Protein AF-A0AA46SS51-F1 (afdb_monomer_lite)

Organism: NCBI:txid56458

Secondary structure (DSSP, 8-state):
-EEETTEEEEEEESSSS--GGGEEEEEEEETTS-BS-SS-B-HHHHHHHHHHHHHHHHHHHHHTTS------------

pLDDT: mean 78.78, std 15.46, range [46.41, 92.62]

Radius of gyration: 21.08 Å; chains: 1; bounding box: 49×34×62 Å

Foldseek 3Di:
DDDDDQKDKDFDFPDPDDDPVRGPAIFIAGVVRHTPDPDGHHPVVRVVVVVVVVVVVVVVVVVVPPPPPDDPPDDPDD

Structure (mmCIF, N/CA/C/O backbone):
data_AF-A0AA46SS51-F1
#
_entry.id   AF-A0AA46SS51-F1
#
loop_
_atom_site.group_PDB
_atom_site.id
_atom_site.type_symbol
_atom_site.label_atom_id
_atom_site.label_alt_id
_atom_site.label_comp_id
_atom_site.label_asym_id
_atom_site.label_entity_id
_atom_site.label_seq_id
_atom_site.pdbx_PDB_ins_code
_atom_site.Cartn_x
_atom_site.Cartn_y
_atom_site.Cartn_z
_atom_site.occupancy
_atom_site.B_iso_or_equiv
_atom_site.auth_seq_id
_atom_site.auth_comp_id
_atom_site.auth_asym_id
_atom_site.auth_atom_id
_atom_site.pdbx_PDB_model_num
ATOM 1 N N . MET A 1 1 ? 3.861 -9.160 -1.871 1.00 72.94 1 MET A N 1
ATOM 2 C CA . MET A 1 1 ? 2.752 -8.475 -1.169 1.00 72.94 1 MET A CA 1
ATOM 3 C C . MET A 1 1 ? 2.903 -8.699 0.326 1.00 72.94 1 MET A C 1
ATOM 5 O O . MET A 1 1 ? 3.321 -9.787 0.708 1.00 72.94 1 MET A O 1
ATOM 9 N N . GLN A 1 2 ? 2.619 -7.693 1.151 1.00 81.38 2 GLN A N 1
ATOM 10 C CA . GLN A 1 2 ? 2.663 -7.811 2.614 1.00 81.38 2 GLN A CA 1
ATOM 11 C C . GLN A 1 2 ? 1.269 -7.532 3.173 1.00 81.38 2 GLN A C 1
ATOM 13 O O . GLN A 1 2 ? 0.673 -6.518 2.834 1.00 81.38 2 GLN A O 1
ATOM 18 N N . VAL A 1 3 ? 0.752 -8.416 4.024 1.00 84.56 3 VAL A N 1
ATOM 19 C CA . VAL A 1 3 ? -0.575 -8.271 4.641 1.00 84.56 3 VAL A CA 1
ATOM 20 C C . VAL A 1 3 ? -0.400 -8.118 6.142 1.00 84.56 3 VAL A C 1
ATOM 22 O O . VAL A 1 3 ? 0.344 -8.884 6.758 1.00 84.56 3 VAL A O 1
ATOM 25 N N . LYS A 1 4 ? -1.065 -7.127 6.738 1.00 83.94 4 LYS A N 1
ATOM 26 C CA . LYS A 1 4 ? -1.000 -6.891 8.179 1.00 83.94 4 LYS A CA 1
ATOM 27 C C . LYS A 1 4 ? -2.343 -6.352 8.677 1.00 83.94 4 LYS A C 1
ATOM 29 O O . LYS A 1 4 ? -2.725 -5.216 8.408 1.00 83.94 4 LYS A O 1
ATOM 34 N N . GLY A 1 5 ? -3.073 -7.195 9.408 1.00 85.00 5 GLY A N 1
ATOM 35 C CA . GLY A 1 5 ? -4.450 -6.902 9.811 1.00 85.00 5 GLY A CA 1
ATOM 36 C C . GLY A 1 5 ? -5.384 -6.836 8.600 1.00 85.00 5 GLY A C 1
ATOM 37 O O . GLY A 1 5 ? -5.385 -7.749 7.780 1.00 85.00 5 GLY A O 1
ATOM 38 N N . ARG A 1 6 ? -6.151 -5.745 8.493 1.00 88.00 6 ARG A N 1
ATOM 39 C CA . ARG A 1 6 ? -7.084 -5.466 7.383 1.00 88.00 6 ARG A CA 1
ATOM 40 C C . ARG A 1 6 ? -6.475 -4.662 6.233 1.00 88.00 6 ARG A C 1
ATOM 42 O O . ARG A 1 6 ? -7.202 -4.223 5.350 1.00 88.00 6 ARG A O 1
ATOM 49 N N . TYR A 1 7 ? -5.163 -4.444 6.258 1.00 92.31 7 TYR A N 1
ATOM 50 C CA . TYR A 1 7 ? -4.454 -3.686 5.234 1.00 92.31 7 TYR A CA 1
ATOM 51 C C . TYR A 1 7 ? -3.424 -4.556 4.515 1.00 92.31 7 TYR A C 1
ATOM 53 O O . TYR A 1 7 ? -2.810 -5.454 5.103 1.00 92.31 7 TYR A O 1
ATOM 61 N N . GLN A 1 8 ? -3.226 -4.269 3.233 1.00 91.81 8 GLN A N 1
ATOM 62 C CA . GLN A 1 8 ? -2.328 -4.985 2.340 1.00 91.81 8 GLN A CA 1
ATOM 63 C C . GLN A 1 8 ? -1.473 -3.998 1.546 1.00 91.81 8 GLN A C 1
ATOM 65 O O . GLN A 1 8 ? -1.993 -3.118 0.867 1.00 91.81 8 GLN A O 1
ATOM 70 N N . LEU A 1 9 ? -0.156 -4.166 1.595 1.00 91.25 9 LEU A N 1
ATOM 71 C CA . LEU A 1 9 ? 0.799 -3.426 0.779 1.00 91.25 9 LEU A CA 1
ATOM 72 C C . LEU A 1 9 ? 1.018 -4.167 -0.542 1.00 91.25 9 LEU A C 1
ATOM 74 O O . LEU A 1 9 ? 1.458 -5.329 -0.569 1.00 91.25 9 LEU A O 1
ATOM 78 N N . VAL A 1 10 ? 0.720 -3.469 -1.635 1.00 90.31 10 VAL A N 1
ATOM 79 C CA . VAL A 1 10 ? 0.706 -3.998 -3.000 1.00 90.31 10 VAL A CA 1
ATOM 80 C C . VAL A 1 10 ? 1.630 -3.161 -3.884 1.00 90.31 10 VAL A C 1
ATOM 82 O O . VAL A 1 10 ? 1.736 -1.947 -3.722 1.00 90.31 10 VAL A O 1
ATOM 85 N N . ALA A 1 11 ? 2.324 -3.829 -4.804 1.00 91.00 11 ALA A N 1
ATOM 86 C CA . ALA A 1 11 ? 3.150 -3.176 -5.8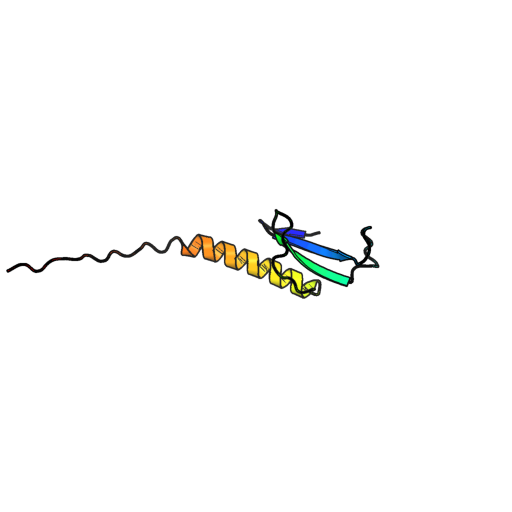12 1.00 91.00 11 ALA A CA 1
ATOM 87 C C . ALA A 1 11 ? 2.283 -2.750 -7.002 1.00 91.00 11 ALA A C 1
ATOM 89 O O . ALA A 1 11 ? 1.424 -3.507 -7.452 1.00 91.00 11 ALA A O 1
ATOM 90 N N . LEU A 1 12 ? 2.533 -1.555 -7.519 1.00 88.81 12 LEU A N 1
ATOM 91 C CA . LEU A 1 12 ? 1.884 -1.020 -8.705 1.00 88.81 12 LEU A CA 1
ATOM 92 C C . LEU A 1 12 ? 2.751 -1.308 -9.924 1.00 88.81 12 LEU A C 1
ATOM 94 O O . LEU A 1 12 ? 3.911 -0.901 -9.977 1.00 88.81 12 LEU A O 1
ATOM 98 N N . THR A 1 13 ? 2.176 -1.991 -10.906 1.00 89.06 13 THR A N 1
ATOM 99 C CA . THR A 1 13 ? 2.778 -2.224 -12.221 1.00 89.06 13 THR A CA 1
ATOM 100 C C . THR A 1 13 ? 1.945 -1.518 -13.283 1.00 89.06 13 THR A C 1
ATOM 102 O O . THR A 1 13 ? 0.733 -1.364 -13.140 1.00 89.06 13 THR A O 1
ATOM 105 N N . ARG A 1 14 ? 2.594 -1.049 -14.354 1.00 83.12 14 ARG A N 1
ATOM 106 C CA . ARG A 1 14 ? 1.881 -0.479 -15.516 1.00 83.12 14 ARG A CA 1
ATOM 107 C C . ARG A 1 14 ? 1.288 -1.553 -16.418 1.00 83.12 14 ARG A C 1
ATOM 109 O O . ARG A 1 14 ? 0.352 -1.287 -17.163 1.00 83.12 14 ARG A O 1
ATOM 116 N N . GLU A 1 15 ? 1.870 -2.739 -16.360 1.00 86.12 15 GLU A N 1
ATOM 117 C CA . GLU A 1 15 ? 1.452 -3.888 -17.140 1.00 86.12 15 GLU A CA 1
ATOM 118 C C . GLU A 1 15 ? 0.431 -4.726 -16.362 1.00 86.12 15 GLU A C 1
ATOM 120 O O . GLU A 1 15 ? 0.487 -4.762 -15.125 1.00 86.12 15 GLU A O 1
ATOM 125 N N . PRO A 1 16 ? -0.499 -5.388 -17.078 1.00 78.94 16 PRO A N 1
ATOM 126 C CA . PRO A 1 16 ? -1.485 -6.279 -16.471 1.00 78.94 16 PRO A CA 1
ATOM 127 C C . PRO A 1 16 ? -0.830 -7.504 -15.823 1.00 78.94 16 PRO A C 1
ATOM 129 O O . PRO A 1 16 ? -1.340 -8.014 -14.827 1.00 78.94 16 PRO A O 1
ATOM 132 N N . ASP A 1 17 ? 0.313 -7.938 -16.356 1.00 83.81 17 ASP A N 1
ATOM 133 C CA . ASP A 1 17 ? 1.095 -9.030 -15.800 1.00 83.81 17 ASP A CA 1
ATOM 134 C C . ASP A 1 17 ? 2.085 -8.502 -14.761 1.00 83.81 17 ASP A C 1
ATOM 136 O O . ASP A 1 17 ? 2.824 -7.537 -14.980 1.00 83.81 17 ASP A O 1
ATOM 140 N N . TYR A 1 18 ? 2.109 -9.153 -13.598 1.00 77.56 18 TYR A N 1
ATOM 141 C CA . TYR A 1 18 ? 3.028 -8.777 -12.535 1.00 77.56 18 TYR A CA 1
ATOM 142 C C . TYR A 1 18 ? 4.474 -9.100 -12.932 1.00 77.56 18 TYR A C 1
ATOM 144 O O . TYR A 1 18 ? 4.848 -10.263 -13.088 1.00 77.56 18 TYR A O 1
ATOM 152 N N . SER A 1 19 ? 5.306 -8.063 -13.002 1.00 81.81 19 SER A N 1
ATOM 153 C CA . SER A 1 19 ? 6.753 -8.174 -13.170 1.00 81.81 19 SER A CA 1
ATOM 154 C C . SER A 1 19 ? 7.463 -7.308 -12.127 1.00 81.81 19 SER A C 1
ATOM 156 O O . SER A 1 19 ? 7.209 -6.101 -12.073 1.00 81.81 19 SER A O 1
ATOM 158 N N . PRO A 1 20 ? 8.391 -7.870 -11.327 1.00 81.06 20 PRO A N 1
ATOM 159 C CA . PRO A 1 20 ? 9.203 -7.092 -10.392 1.00 81.06 20 PRO A CA 1
ATOM 160 C C . PRO A 1 20 ? 10.003 -5.971 -11.068 1.00 81.06 20 PRO A C 1
ATOM 162 O O . PRO A 1 20 ? 10.266 -4.950 -10.441 1.00 81.06 20 PRO A O 1
ATOM 165 N N . ALA A 1 21 ? 10.364 -6.142 -12.345 1.00 84.38 21 ALA A N 1
ATOM 166 C CA . ALA A 1 21 ? 11.086 -5.133 -13.119 1.00 84.38 21 ALA A CA 1
ATOM 167 C C . ALA A 1 21 ? 10.209 -3.930 -13.514 1.00 84.38 21 ALA A C 1
ATOM 169 O O . ALA A 1 21 ? 10.738 -2.858 -13.787 1.00 84.38 21 ALA A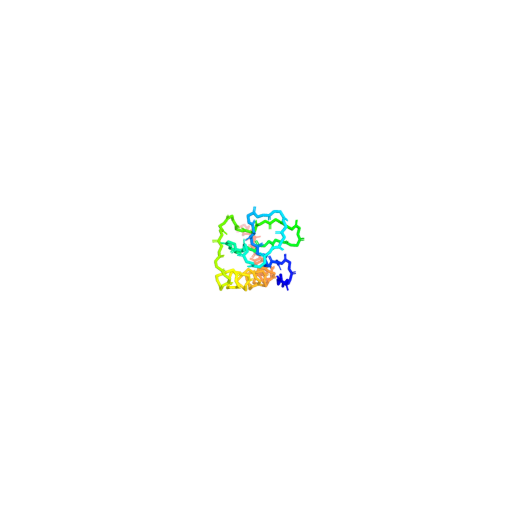 O 1
ATOM 170 N N . ASN A 1 22 ? 8.882 -4.094 -13.509 1.00 87.62 22 ASN A N 1
ATOM 171 C CA . ASN A 1 22 ? 7.915 -3.088 -13.960 1.00 87.62 22 ASN A CA 1
ATOM 172 C C . ASN A 1 22 ? 7.182 -2.406 -12.797 1.00 87.62 22 ASN A C 1
ATOM 174 O O . ASN A 1 22 ? 6.149 -1.760 -13.003 1.00 87.62 22 ASN A O 1
ATOM 178 N N . VAL A 1 23 ? 7.688 -2.566 -11.571 1.00 88.62 23 VAL A N 1
ATOM 179 C CA . VAL A 1 23 ? 7.131 -1.904 -10.392 1.00 88.62 23 VAL A CA 1
ATOM 180 C C . VAL A 1 23 ? 7.437 -0.414 -10.469 1.00 88.62 23 VAL A C 1
ATOM 182 O O . VAL A 1 23 ? 8.593 -0.003 -10.454 1.00 88.62 23 VAL A O 1
ATOM 185 N N . VAL A 1 24 ? 6.383 0.395 -10.538 1.00 89.88 24 VAL A N 1
ATOM 186 C CA . VAL A 1 24 ? 6.477 1.860 -10.606 1.00 89.88 24 VAL A CA 1
ATOM 187 C C . VAL A 1 24 ? 6.191 2.540 -9.272 1.00 89.88 24 VAL A C 1
ATOM 189 O O . VAL A 1 24 ? 6.470 3.723 -9.124 1.00 89.88 24 VAL A O 1
ATOM 192 N N . GLY A 1 25 ? 5.661 1.798 -8.301 1.00 90.88 25 GLY A N 1
ATOM 193 C CA . GLY A 1 25 ? 5.360 2.305 -6.971 1.00 90.88 25 GLY A CA 1
ATOM 194 C C . GLY A 1 25 ? 4.694 1.253 -6.096 1.00 90.88 25 GLY A C 1
ATOM 195 O O . GLY A 1 25 ? 4.528 0.096 -6.487 1.00 90.88 25 GLY A O 1
ATOM 196 N N . TYR A 1 26 ? 4.297 1.671 -4.905 1.00 91.69 26 TYR A N 1
ATOM 197 C CA . TYR A 1 26 ? 3.608 0.861 -3.915 1.00 91.69 26 TYR A CA 1
ATOM 198 C C . TYR A 1 26 ? 2.406 1.627 -3.378 1.00 91.69 26 TYR A C 1
ATOM 200 O O . TYR A 1 26 ? 2.396 2.852 -3.320 1.00 91.69 26 TYR A O 1
ATOM 208 N N . THR A 1 27 ? 1.375 0.896 -2.980 1.00 92.31 27 THR A N 1
ATOM 209 C CA . THR A 1 27 ? 0.196 1.470 -2.331 1.00 92.31 27 THR A CA 1
ATOM 210 C C . THR A 1 27 ? -0.302 0.524 -1.250 1.00 92.31 27 THR A C 1
ATOM 212 O O . THR A 1 27 ? -0.022 -0.681 -1.271 1.00 92.31 27 THR A O 1
ATOM 215 N N . VAL A 1 28 ? -1.044 1.072 -0.294 1.00 92.00 28 VAL A N 1
ATOM 216 C CA . VAL A 1 28 ? -1.731 0.292 0.730 1.00 92.00 28 VAL A CA 1
ATOM 217 C C . VAL A 1 28 ? -3.205 0.197 0.364 1.00 92.00 28 VAL A C 1
ATOM 219 O O . VAL A 1 28 ? -3.875 1.189 0.085 1.00 92.00 28 VAL A O 1
ATOM 222 N N . THR A 1 29 ? -3.708 -1.027 0.372 1.00 92.19 29 THR A N 1
ATOM 223 C CA . THR A 1 29 ? -5.098 -1.382 0.109 1.00 92.19 29 THR A CA 1
ATOM 224 C C . THR A 1 29 ? -5.737 -1.969 1.358 1.00 92.19 29 THR A C 1
ATOM 226 O O . THR A 1 29 ? -5.043 -2.426 2.265 1.00 92.19 29 THR A O 1
ATOM 229 N N . THR A 1 30 ? -7.059 -1.945 1.432 1.00 91.38 30 THR A N 1
ATOM 230 C CA . THR A 1 30 ? -7.813 -2.715 2.421 1.00 91.38 30 THR A CA 1
ATOM 231 C C . THR A 1 30 ? -7.905 -4.186 2.006 1.00 91.38 30 THR A C 1
ATOM 233 O O . THR A 1 30 ? -7.562 -4.561 0.885 1.00 91.38 30 THR A O 1
ATOM 236 N N . ASP A 1 31 ? -8.399 -5.035 2.900 1.00 86.75 31 ASP A N 1
ATOM 237 C CA . ASP A 1 31 ? -8.748 -6.434 2.635 1.00 86.75 31 ASP A CA 1
ATOM 238 C C . ASP A 1 31 ? -9.727 -6.620 1.463 1.00 86.75 31 ASP A C 1
ATOM 240 O O . ASP A 1 31 ? -9.643 -7.617 0.749 1.00 86.75 31 ASP A O 1
ATOM 244 N N . GLY A 1 32 ? -10.597 -5.637 1.221 1.00 85.56 32 GLY A N 1
ATOM 245 C CA . GLY A 1 32 ? -11.481 -5.561 0.055 1.00 85.56 32 GLY A CA 1
ATOM 246 C C . GLY A 1 32 ? -10.825 -5.045 -1.234 1.00 85.56 32 GLY A C 1
ATOM 247 O O . GLY A 1 32 ? -11.523 -4.857 -2.227 1.00 85.56 32 GLY A O 1
ATOM 248 N N . GLY A 1 33 ? -9.516 -4.772 -1.234 1.00 84.88 33 GLY A N 1
ATOM 249 C CA . GLY A 1 33 ? -8.773 -4.294 -2.405 1.00 84.88 33 GLY A CA 1
ATOM 250 C C . GLY A 1 33 ? -8.948 -2.804 -2.720 1.00 84.88 33 GLY A C 1
ATOM 251 O O . GLY A 1 33 ? -8.464 -2.332 -3.750 1.00 84.88 33 GLY A O 1
ATOM 252 N N . ALA A 1 34 ? -9.611 -2.036 -1.850 1.00 89.38 34 ALA A N 1
ATOM 253 C CA . ALA A 1 34 ? -9.745 -0.594 -2.027 1.00 89.38 34 ALA A CA 1
ATOM 254 C C . ALA A 1 34 ? -8.442 0.108 -1.631 1.00 89.38 34 ALA A C 1
ATOM 256 O O . ALA A 1 34 ? -7.899 -0.161 -0.561 1.00 89.38 34 ALA A O 1
ATOM 257 N N . ARG A 1 35 ? -7.939 1.024 -2.466 1.00 89.31 35 ARG A N 1
ATOM 258 C CA . ARG A 1 35 ? -6.763 1.836 -2.120 1.00 89.31 35 ARG A CA 1
ATOM 259 C C . ARG A 1 35 ? -7.105 2.781 -0.974 1.00 89.31 35 ARG A C 1
ATOM 261 O O . ARG A 1 35 ? -8.099 3.498 -1.045 1.00 89.31 35 ARG A O 1
ATOM 268 N N . VAL A 1 36 ? -6.275 2.768 0.066 1.00 88.12 36 VAL A N 1
ATOM 269 C CA . VAL A 1 36 ? -6.411 3.673 1.214 1.00 88.12 36 VAL A CA 1
ATOM 270 C C . VAL A 1 36 ? -5.935 5.076 0.841 1.00 88.12 36 VAL A C 1
ATOM 272 O O . VAL A 1 36 ? -6.530 6.057 1.277 1.00 88.12 36 VAL A O 1
ATOM 275 N N . ASP A 1 37 ? -4.904 5.162 -0.003 1.00 86.12 37 ASP A N 1
ATOM 276 C CA . ASP A 1 37 ? -4.367 6.413 -0.530 1.00 86.12 37 ASP A CA 1
ATOM 277 C C . ASP A 1 37 ? -4.247 6.331 -2.067 1.00 86.12 37 ASP A C 1
ATOM 279 O O . ASP A 1 37 ? -3.768 5.313 -2.587 1.00 86.12 37 ASP A O 1
ATOM 283 N N . PRO A 1 38 ? -4.716 7.348 -2.817 1.00 79.75 38 PRO A N 1
ATOM 284 C CA . PRO A 1 38 ? -4.589 7.389 -4.272 1.00 79.75 38 PRO A CA 1
ATOM 285 C C . PRO A 1 38 ? -3.165 7.692 -4.770 1.00 79.75 38 PRO A C 1
ATOM 287 O O . PRO A 1 38 ? -2.938 7.579 -5.974 1.00 79.75 38 PRO A O 1
ATOM 290 N N . HIS A 1 39 ? -2.234 8.093 -3.900 1.00 85.00 39 HIS A N 1
ATOM 291 C CA . HIS A 1 39 ? -0.857 8.413 -4.261 1.00 85.00 39 HIS A CA 1
ATOM 292 C C . HIS A 1 39 ? 0.031 7.166 -4.370 1.00 85.00 39 HIS A C 1
ATOM 294 O O . HIS A 1 39 ? -0.074 6.223 -3.581 1.00 85.00 39 HIS A O 1
ATOM 300 N N . ASP A 1 40 ? 0.945 7.195 -5.339 1.00 86.56 40 ASP A N 1
ATOM 301 C CA . ASP A 1 40 ? 1.954 6.160 -5.536 1.00 86.56 40 ASP A CA 1
ATOM 302 C C . ASP A 1 40 ? 3.131 6.433 -4.590 1.00 86.56 40 ASP A C 1
ATOM 304 O O . ASP A 1 40 ? 3.782 7.470 -4.684 1.00 86.56 40 ASP A O 1
ATOM 308 N N . MET A 1 41 ? 3.405 5.505 -3.676 1.00 90.38 41 MET A N 1
ATOM 309 C CA . MET A 1 41 ? 4.449 5.645 -2.660 1.00 90.38 41 MET A CA 1
ATOM 310 C C . MET A 1 41 ? 5.679 4.807 -3.009 1.00 90.38 41 MET A C 1
ATOM 312 O O . MET A 1 41 ? 5.598 3.791 -3.707 1.00 90.38 41 MET A O 1
ATOM 316 N N . SER A 1 42 ? 6.835 5.183 -2.470 1.00 90.81 42 SER A N 1
ATOM 317 C CA . SER A 1 42 ? 7.982 4.275 -2.413 1.00 90.81 42 SER A CA 1
ATOM 318 C C . SER A 1 42 ? 7.715 3.105 -1.453 1.00 90.81 42 SER A C 1
ATOM 320 O O . SER A 1 42 ? 6.766 3.111 -0.666 1.00 90.81 42 SER A O 1
ATOM 322 N N . TRP A 1 43 ? 8.552 2.066 -1.512 1.00 88.62 43 TRP A N 1
ATOM 323 C CA . TRP A 1 43 ? 8.384 0.888 -0.654 1.00 88.62 43 TRP A CA 1
ATOM 324 C C . TRP A 1 43 ? 8.488 1.230 0.839 1.00 88.62 43 TRP A C 1
ATOM 326 O O . TRP A 1 43 ? 7.674 0.763 1.637 1.00 88.62 43 TRP A O 1
ATOM 336 N N . ASP A 1 44 ? 9.459 2.072 1.203 1.00 91.12 44 ASP A N 1
ATOM 337 C CA . ASP A 1 44 ? 9.677 2.496 2.587 1.00 91.12 44 ASP A CA 1
ATOM 338 C C . ASP A 1 44 ? 8.521 3.365 3.099 1.00 91.12 44 ASP A C 1
ATOM 340 O O . ASP A 1 44 ? 8.015 3.136 4.199 1.00 91.12 44 ASP A O 1
ATOM 344 N N . GLU A 1 45 ? 8.039 4.306 2.283 1.00 91.12 45 GLU A N 1
ATOM 345 C CA . GLU A 1 45 ? 6.879 5.142 2.619 1.00 91.12 45 GLU A CA 1
ATOM 346 C C . GLU A 1 45 ? 5.617 4.302 2.805 1.00 91.12 45 GLU A C 1
ATOM 348 O O . GLU A 1 45 ? 4.928 4.446 3.815 1.00 91.12 45 GLU A O 1
ATOM 353 N N . ALA A 1 46 ? 5.341 3.372 1.886 1.00 91.50 46 ALA A N 1
ATOM 354 C CA . ALA A 1 46 ? 4.185 2.486 1.984 1.00 91.50 46 ALA A CA 1
ATOM 355 C C . ALA A 1 46 ? 4.244 1.609 3.244 1.00 91.50 46 ALA A C 1
ATOM 357 O O . ALA A 1 46 ? 3.212 1.326 3.857 1.00 91.50 46 ALA A O 1
ATOM 358 N N . ARG A 1 47 ? 5.447 1.195 3.661 1.00 92.00 47 ARG A N 1
ATOM 359 C CA . ARG A 1 47 ? 5.649 0.409 4.881 1.00 92.00 47 ARG A CA 1
ATOM 360 C C . ARG A 1 47 ? 5.372 1.227 6.138 1.00 92.00 47 ARG A C 1
ATOM 362 O O . ARG A 1 47 ? 4.641 0.758 7.009 1.00 92.00 47 ARG A O 1
ATOM 369 N N . VAL A 1 48 ? 5.906 2.446 6.214 1.00 92.62 48 VAL A N 1
ATOM 370 C CA . VAL A 1 48 ? 5.613 3.374 7.317 1.00 92.62 48 VAL A CA 1
ATOM 371 C C . VAL A 1 48 ? 4.116 3.679 7.356 1.00 92.62 48 VAL A C 1
ATOM 373 O O . VAL A 1 48 ? 3.498 3.595 8.414 1.00 92.62 48 VAL A O 1
ATOM 376 N N . PHE A 1 49 ? 3.502 3.945 6.204 1.00 90.94 49 PHE A N 1
ATOM 377 C CA . PHE A 1 49 ? 2.073 4.219 6.105 1.00 90.94 49 PHE A CA 1
ATOM 378 C C . PHE A 1 49 ? 1.226 3.041 6.608 1.00 90.94 49 PHE A C 1
ATOM 380 O O . PHE A 1 49 ? 0.356 3.231 7.460 1.00 90.94 49 PHE A O 1
ATOM 387 N N . LEU A 1 50 ? 1.534 1.814 6.175 1.00 90.94 50 LEU A N 1
ATOM 388 C CA . LEU A 1 50 ? 0.892 0.591 6.666 1.00 90.94 50 LEU A CA 1
ATOM 389 C C . LEU A 1 50 ? 0.982 0.471 8.194 1.00 90.94 50 LEU A C 1
ATOM 391 O O . LEU A 1 50 ? -0.019 0.185 8.852 1.00 90.94 50 LEU A O 1
ATOM 395 N N . ASP A 1 51 ? 2.164 0.701 8.766 1.00 91.19 51 ASP A N 1
ATOM 396 C CA . ASP A 1 51 ? 2.366 0.629 10.212 1.00 91.19 51 ASP A CA 1
ATOM 397 C C . ASP A 1 51 ? 1.545 1.696 10.954 1.00 91.19 51 ASP A C 1
ATOM 399 O O . ASP A 1 51 ? 0.867 1.364 11.931 1.00 91.19 51 ASP A O 1
ATOM 403 N N . THR A 1 52 ? 1.497 2.931 10.440 1.00 90.50 52 THR A N 1
ATOM 404 C CA . THR A 1 52 ? 0.693 4.012 11.039 1.00 90.50 52 THR A CA 1
ATOM 405 C C . THR A 1 52 ? -0.812 3.747 10.974 1.00 90.50 52 THR A C 1
ATOM 407 O O . THR A 1 52 ? -1.531 4.074 11.917 1.00 90.50 52 THR A O 1
ATOM 410 N N . LEU A 1 53 ? -1.310 3.124 9.899 1.00 89.56 53 LEU A N 1
ATOM 411 C CA . LEU A 1 53 ? -2.721 2.743 9.777 1.00 89.56 53 LEU A CA 1
ATOM 412 C C . LEU A 1 53 ? -3.116 1.709 10.833 1.00 89.56 53 LEU A C 1
ATOM 414 O O . LEU A 1 53 ? -4.186 1.793 11.434 1.00 89.56 53 LEU A O 1
ATOM 418 N N . ILE A 1 54 ? -2.236 0.747 11.090 1.00 88.69 54 ILE A N 1
ATOM 419 C CA . ILE A 1 54 ? -2.476 -0.317 12.069 1.00 88.69 54 ILE A CA 1
ATOM 420 C C . ILE A 1 54 ? -2.422 0.224 13.492 1.00 88.69 54 ILE A C 1
ATOM 422 O O . ILE A 1 54 ? -3.199 -0.207 14.344 1.00 88.69 54 ILE A O 1
ATOM 426 N N . GLU A 1 55 ? -1.512 1.156 13.759 1.00 88.00 55 GLU A N 1
ATOM 427 C CA . GLU A 1 55 ? -1.436 1.845 15.042 1.00 88.00 55 GLU A CA 1
ATOM 428 C C . GLU A 1 55 ? -2.695 2.685 15.292 1.00 88.00 55 GLU A C 1
ATOM 430 O O . GLU A 1 55 ? -3.370 2.484 16.302 1.00 88.00 55 GLU A O 1
ATOM 435 N N . ARG A 1 56 ? -3.108 3.508 14.317 1.00 85.12 56 ARG A N 1
ATOM 436 C CA . ARG A 1 56 ? -4.352 4.293 14.396 1.00 85.12 56 ARG A CA 1
ATOM 437 C C . ARG A 1 56 ? -5.588 3.432 14.612 1.00 85.12 56 ARG A C 1
ATOM 439 O O . ARG A 1 56 ? -6.474 3.819 15.365 1.00 85.12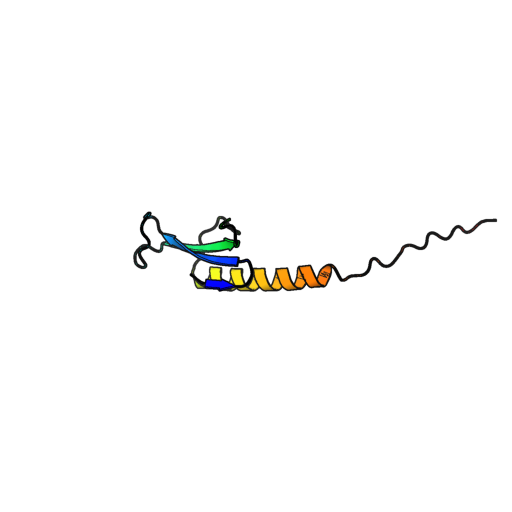 56 ARG A O 1
ATOM 446 N N . ASP A 1 57 ? -5.658 2.270 13.977 1.00 82.69 57 ASP A N 1
ATOM 447 C CA . ASP A 1 57 ? -6.764 1.337 14.170 1.00 82.69 57 ASP A CA 1
ATOM 448 C C . ASP A 1 57 ? -6.815 0.754 15.580 1.00 82.69 57 ASP A C 1
ATOM 450 O O . ASP A 1 57 ? -7.894 0.620 16.162 1.00 82.69 57 ASP A O 1
ATOM 454 N N . ARG A 1 58 ? -5.655 0.420 16.152 1.00 77.88 58 ARG A N 1
ATOM 455 C CA . ARG A 1 58 ? -5.565 -0.035 1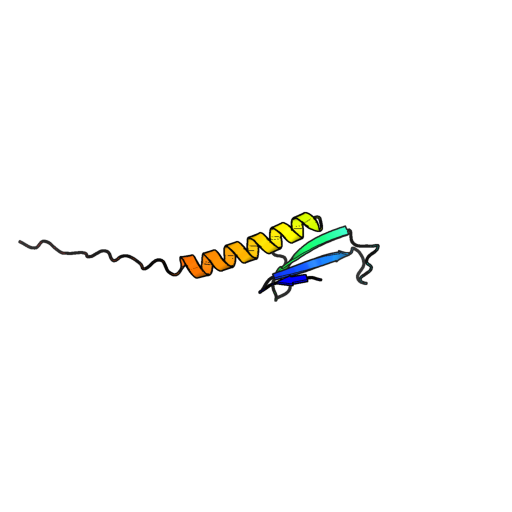7.545 1.00 77.88 58 ARG A CA 1
ATOM 456 C C . ARG A 1 58 ? -5.987 1.065 18.513 1.00 77.88 58 ARG A C 1
ATOM 458 O O . ARG A 1 58 ? -6.692 0.780 19.486 1.00 77.88 58 ARG A O 1
ATOM 465 N N . ASP A 1 59 ? -5.610 2.305 18.222 1.00 72.19 59 ASP A N 1
ATOM 466 C CA . ASP A 1 59 ? -6.005 3.466 19.012 1.00 72.19 59 ASP A CA 1
ATOM 467 C C . ASP A 1 59 ? -7.492 3.788 18.864 1.00 72.19 59 ASP A C 1
ATOM 469 O O . ASP A 1 59 ? -8.140 4.091 19.860 1.00 72.19 59 ASP A O 1
ATOM 473 N N . ALA A 1 60 ? -8.073 3.661 17.668 1.00 62.31 60 ALA A N 1
ATOM 474 C CA . ALA A 1 60 ? -9.501 3.872 17.434 1.00 62.31 60 ALA A CA 1
ATOM 475 C C . ALA A 1 60 ? -10.361 2.862 18.212 1.00 62.31 60 ALA A C 1
ATOM 477 O O . ALA A 1 60 ? -11.302 3.253 18.903 1.00 62.31 60 ALA A O 1
ATOM 478 N N . VAL A 1 61 ? -9.979 1.579 18.195 1.00 57.75 61 VAL A N 1
ATOM 479 C CA . VAL A 1 61 ? -10.633 0.530 19.001 1.00 57.75 61 VAL A CA 1
ATOM 480 C C . VAL A 1 61 ? -10.459 0.790 20.505 1.00 57.75 61 VAL A C 1
ATOM 482 O O . VAL A 1 61 ? -11.338 0.474 21.308 1.00 57.75 61 VAL A O 1
ATOM 485 N N . SER A 1 62 ? -9.349 1.410 20.909 1.00 54.00 62 SER A N 1
ATOM 486 C CA . SER A 1 62 ? -9.099 1.781 22.307 1.00 54.00 62 SER A CA 1
ATOM 487 C C . SER A 1 62 ? -9.808 3.081 22.723 1.00 54.00 62 SER A C 1
ATOM 489 O O . SER A 1 62 ? -10.139 3.254 23.897 1.00 54.00 62 SER A O 1
ATOM 491 N N . ALA A 1 63 ? -10.096 3.984 21.781 1.00 51.28 63 ALA A N 1
ATOM 492 C CA . ALA A 1 63 ? -10.752 5.269 22.016 1.00 51.28 63 ALA A CA 1
ATOM 493 C C . ALA A 1 63 ? -12.274 5.149 22.198 1.00 51.28 63 ALA A C 1
ATOM 495 O O . ALA A 1 63 ? -12.855 5.963 22.919 1.00 51.28 63 ALA A O 1
ATOM 496 N N . GLU A 1 64 ? -12.914 4.111 21.647 1.00 48.47 64 GLU A N 1
ATOM 497 C CA . GLU A 1 64 ? -14.319 3.786 21.956 1.00 48.47 64 GLU A CA 1
ATOM 498 C C . GLU A 1 64 ? -14.520 3.294 23.401 1.00 48.47 64 GLU A C 1
ATOM 500 O O . GLU A 1 64 ? -15.638 3.295 23.915 1.00 48.47 64 GLU A O 1
ATOM 505 N N . LYS A 1 65 ? -13.440 2.988 24.133 1.00 46.94 65 LYS A N 1
ATOM 506 C CA . LYS A 1 65 ? -13.458 2.812 25.594 1.00 46.94 65 LYS A CA 1
ATOM 507 C C . LYS A 1 65 ? -13.165 4.114 26.348 1.00 46.94 65 LYS A C 1
ATOM 509 O O . LYS A 1 65 ? -12.484 4.111 27.371 1.00 46.94 65 LYS A O 1
ATOM 514 N N . LYS A 1 66 ? -13.720 5.246 25.913 1.00 46.41 66 LYS A N 1
ATOM 515 C CA . LYS A 1 66 ? -13.938 6.376 26.829 1.00 46.41 66 LYS A CA 1
ATOM 516 C C . LYS A 1 66 ? -15.404 6.364 27.255 1.00 46.41 66 LYS A C 1
ATOM 518 O O . LYS A 1 66 ? -16.264 6.693 26.442 1.00 46.41 66 LYS A O 1
ATOM 523 N N . PRO A 1 67 ? -15.720 5.969 28.505 1.00 47.69 67 PRO A N 1
ATOM 524 C CA . PRO A 1 67 ? -17.095 5.965 28.970 1.00 47.69 67 PRO A CA 1
ATOM 525 C C . PRO A 1 67 ? -17.618 7.396 28.897 1.00 47.69 67 PRO A C 1
ATOM 527 O O . PRO A 1 67 ? -17.004 8.319 29.440 1.00 47.69 67 PRO A O 1
ATOM 530 N N . SER A 1 68 ? -18.751 7.571 28.217 1.00 53.72 68 SER A N 1
ATOM 531 C CA . SER A 1 68 ? -19.544 8.790 28.265 1.00 53.72 68 SER A CA 1
ATOM 532 C C . SER A 1 68 ? -19.811 9.115 29.733 1.00 53.72 68 SER A C 1
ATOM 534 O O . SER A 1 68 ? -20.671 8.504 30.371 1.00 53.72 68 SER A O 1
ATOM 536 N N . ARG A 1 69 ? -19.040 10.034 30.318 1.00 55.00 69 ARG A N 1
ATOM 537 C CA . ARG A 1 69 ? -19.272 10.462 31.693 1.00 55.00 69 ARG A CA 1
ATOM 538 C C . ARG A 1 69 ? -20.478 11.392 31.677 1.00 55.00 69 ARG A C 1
ATOM 540 O O . ARG A 1 69 ? -20.364 12.585 31.430 1.00 55.00 69 ARG A O 1
ATOM 547 N N . ASN A 1 70 ? -21.629 10.746 31.840 1.00 48.09 70 ASN A N 1
ATOM 548 C CA . ASN A 1 70 ? -22.935 11.229 32.259 1.00 48.09 70 ASN A CA 1
ATOM 549 C C . ASN A 1 70 ? -22.994 12.723 32.594 1.00 48.09 70 ASN A C 1
ATOM 551 O O . ASN A 1 70 ? -22.379 13.169 33.559 1.00 48.09 70 ASN A O 1
ATOM 555 N N . LYS A 1 71 ? -23.858 13.458 31.887 1.00 58.09 71 LYS A N 1
ATOM 556 C CA . LYS A 1 71 ? -24.570 14.596 32.479 1.00 58.09 71 LYS A CA 1
ATOM 557 C C . LYS A 1 71 ? -25.575 14.043 33.495 1.00 58.09 71 LYS A C 1
ATOM 559 O O . LYS A 1 71 ? -26.499 13.351 33.065 1.00 58.09 71 LYS A O 1
ATOM 564 N N . PRO A 1 72 ? -25.516 14.388 34.789 1.00 51.88 72 PRO A N 1
ATOM 565 C CA . PRO A 1 72 ? -26.704 14.383 35.615 1.00 51.88 72 PRO A CA 1
ATOM 566 C C . PRO A 1 72 ? -27.356 15.758 35.460 1.00 51.88 72 PRO A C 1
ATOM 568 O O . PRO A 1 72 ? -26.897 16.762 36.000 1.00 51.88 72 PRO A O 1
ATOM 571 N N . SER A 1 73 ? -28.431 15.798 34.677 1.00 55.66 73 SER A N 1
ATOM 572 C CA . SER A 1 73 ? -29.452 16.830 34.818 1.00 55.66 73 SER A CA 1
ATOM 57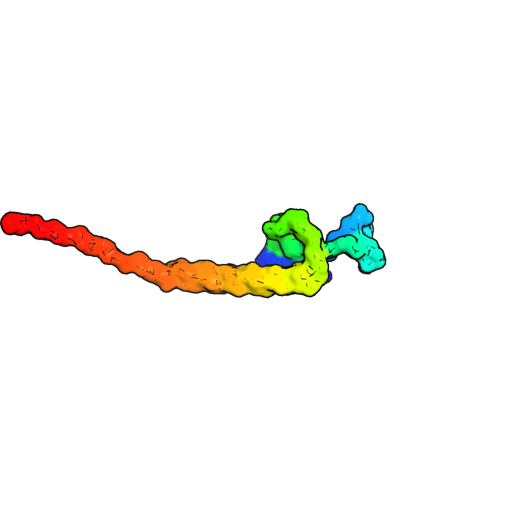3 C C . SER A 1 73 ? -30.148 16.596 36.158 1.00 55.66 73 SER A C 1
ATOM 575 O O . SER A 1 73 ? -31.000 15.718 36.276 1.00 55.66 73 SER A O 1
ATOM 577 N N . THR A 1 74 ? -29.771 17.349 37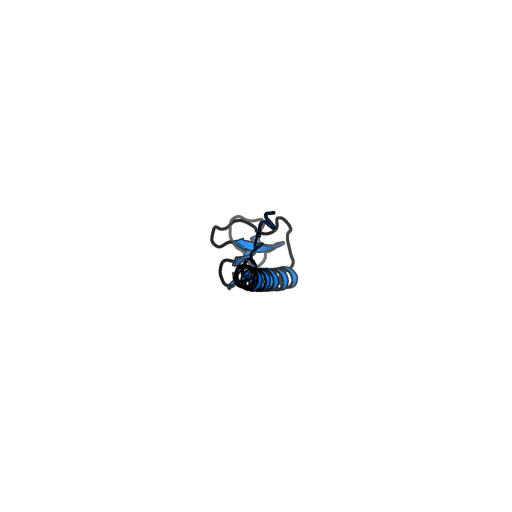.186 1.00 58.22 74 THR A N 1
ATOM 578 C CA . THR A 1 74 ? -30.514 17.411 38.449 1.00 58.22 74 THR A CA 1
ATOM 579 C C . THR A 1 74 ? -31.049 18.819 38.655 1.00 58.22 74 THR A C 1
ATOM 581 O O . THR A 1 74 ? -30.469 19.666 39.321 1.00 58.22 74 THR A O 1
ATOM 584 N N . ARG A 1 75 ? -32.210 19.036 38.032 1.00 56.12 75 ARG A N 1
ATOM 585 C CA . ARG A 1 75 ? -33.409 19.659 38.609 1.00 56.12 75 ARG A CA 1
ATOM 586 C C . ARG A 1 75 ? -33.246 20.094 40.079 1.00 56.12 75 ARG A C 1
ATOM 588 O O . ARG A 1 75 ? -33.570 19.329 40.983 1.00 56.12 75 ARG A O 1
ATOM 595 N N . GLN A 1 76 ? -32.835 21.336 40.313 1.00 50.16 76 GLN A N 1
ATOM 596 C CA . GLN A 1 76 ? -33.139 22.031 41.565 1.00 50.16 76 GLN A CA 1
ATOM 597 C C . GLN A 1 76 ? -34.547 22.617 41.416 1.00 50.16 76 GLN A C 1
ATOM 599 O O . GLN A 1 76 ? -34.816 23.474 40.576 1.00 50.16 76 GLN A O 1
ATOM 604 N N . ARG A 1 77 ? -35.476 22.007 42.151 1.00 50.25 77 ARG A N 1
ATOM 605 C CA . ARG A 1 77 ? -36.883 22.374 42.279 1.00 50.25 77 ARG A CA 1
ATOM 606 C C . ARG A 1 77 ? -37.025 23.068 43.638 1.00 50.25 77 ARG A C 1
ATOM 608 O O . ARG A 1 77 ? -36.611 22.457 44.618 1.00 50.25 77 ARG A O 1
ATOM 615 N N . ARG A 1 78 ? -37.771 24.177 43.637 1.00 51.44 78 ARG A N 1
ATOM 616 C CA . ARG A 1 78 ? -38.350 24.927 44.771 1.00 51.44 78 ARG A CA 1
ATOM 617 C C . ARG A 1 78 ? -37.459 25.948 45.455 1.00 51.44 78 ARG A C 1
ATOM 619 O O . ARG A 1 78 ? -36.370 25.572 45.918 1.00 51.44 78 ARG A O 1
#

Sequence (78 aa):
MQVKGRYQLVALTREPDYSPANVVGYTVTTDGGARVDPHDMSWDEARVFLDTLIERDRDAVSAEKKPSRNKPSTRQRR